Protein AF-A0A2T3ZPE5-F1 (afdb_monomer_lite)

Radius of gyration: 33.31 Å; chains: 1; bounding box: 57×28×86 Å

InterPro domains:
  IPR001222 Zinc finger, TFIIS-type [PF01096] (64-91)
  IPR001222 Zinc finger, TFIIS-type [PS51133] (61-91)
  IPR001222 Zinc finger, TFIIS-type [SM00440] (63-91)
  IPR034004 Pol I subunit A12, C-terminal zinc ribbon [cd10507] (57-91)

pLDDT: mean 76.63, std 14.51, range [46.03, 95.75]

Sequence (91 aa):
TIDISPDSMIRCDCCGSMNKNKFLAGIVNVSSTSNFPSVRQKRETTQQVQRLAPVDTWPAVKETCPKCGAKEVRYTTLQLRSADEGTTLFY

Secondary structure (DSSP, 8-state):
-------SEEE-TTT--EEE--TTS----PPPGGG--SGGGGGSSS-----SS------EE----TTT--S-EE-EEE--S-TTSPPEEE-

Foldseek 3Di:
DPDPDPDQWDADPVPRDIDGDPVPVDDDDDDDPVVDPDPCVCVPPPPPPPPPDDPCPFDKDQDADPPPRDRIDTWDWDQPDDPVDDIDIDD

Structure (mmCIF, N/CA/C/O backbone):
data_AF-A0A2T3ZPE5-F1
#
_entry.id   AF-A0A2T3ZPE5-F1
#
loop_
_atom_site.group_PDB
_atom_site.id
_atom_site.type_symbol
_atom_site.label_atom_id
_atom_site.label_alt_id
_atom_site.label_comp_id
_atom_site.label_asym_id
_atom_site.label_entity_id
_atom_site.label_seq_id
_atom_site.pdbx_PDB_ins_code
_atom_site.Cartn_x
_atom_site.Cartn_y
_atom_site.Cartn_z
_atom_site.occupancy
_atom_site.B_iso_or_equiv
_atom_site.auth_seq_id
_atom_site.auth_comp_id
_atom_site.auth_asym_id
_atom_site.auth_atom_id
_atom_site.pdbx_PDB_model_num
ATOM 1 N N . THR A 1 1 ? 20.124 -12.686 -53.772 1.00 46.03 1 THR A N 1
ATOM 2 C CA . THR A 1 1 ? 21.033 -12.722 -52.606 1.00 46.03 1 THR A CA 1
ATOM 3 C C . THR A 1 1 ? 22.051 -11.636 -52.826 1.00 46.03 1 THR A C 1
ATOM 5 O O . THR A 1 1 ? 22.576 -11.573 -53.923 1.00 46.03 1 THR A O 1
ATOM 8 N N . ILE A 1 2 ? 22.227 -10.714 -51.879 1.00 55.00 2 ILE A N 1
ATOM 9 C CA . ILE A 1 2 ? 23.209 -9.634 -52.045 1.00 55.00 2 ILE A CA 1
ATOM 10 C C . ILE A 1 2 ? 24.586 -10.279 -51.903 1.00 55.00 2 ILE A C 1
ATOM 12 O O . ILE A 1 2 ? 24.908 -10.784 -50.827 1.00 55.00 2 ILE A O 1
ATOM 16 N N . ASP A 1 3 ? 25.345 -10.322 -52.992 1.00 54.50 3 ASP A N 1
ATOM 17 C CA . ASP A 1 3 ? 26.696 -10.865 -52.995 1.00 54.50 3 ASP A CA 1
ATOM 18 C C . ASP A 1 3 ? 27.589 -9.981 -52.124 1.00 54.50 3 ASP A C 1
ATOM 20 O O . ASP A 1 3 ? 27.752 -8.783 -52.366 1.00 54.50 3 ASP A O 1
ATOM 24 N N . ILE A 1 4 ? 28.144 -10.566 -51.064 1.00 60.88 4 ILE A N 1
ATOM 25 C CA . ILE A 1 4 ? 29.119 -9.894 -50.206 1.00 60.88 4 ILE A CA 1
ATOM 26 C C . ILE A 1 4 ? 30.441 -9.897 -50.977 1.00 60.88 4 ILE A C 1
ATOM 28 O O . ILE A 1 4 ? 31.264 -10.796 -50.809 1.00 60.88 4 ILE A O 1
ATOM 32 N N . SER A 1 5 ? 30.627 -8.927 -51.874 1.00 63.12 5 SER A N 1
ATOM 33 C CA . SER A 1 5 ? 31.900 -8.738 -52.565 1.00 63.12 5 SER A CA 1
ATOM 34 C C . SER A 1 5 ? 32.829 -7.841 -51.730 1.00 63.12 5 SER A C 1
ATOM 36 O O . SER A 1 5 ? 32.395 -6.816 -51.192 1.00 63.12 5 SER A O 1
ATOM 38 N N . PRO A 1 6 ? 34.118 -8.201 -51.587 1.00 64.75 6 PRO A N 1
ATOM 39 C CA . PRO A 1 6 ? 35.118 -7.364 -50.926 1.00 64.75 6 PRO A CA 1
ATOM 40 C C . PRO A 1 6 ? 35.622 -6.215 -51.820 1.00 64.75 6 PRO A C 1
ATOM 42 O O . PRO A 1 6 ? 36.463 -5.428 -51.391 1.00 64.75 6 PRO A O 1
ATOM 45 N N . ASP A 1 7 ? 35.129 -6.114 -53.057 1.00 70.75 7 ASP A N 1
ATOM 46 C CA . ASP A 1 7 ? 35.596 -5.145 -54.044 1.00 70.75 7 ASP A CA 1
ATOM 47 C C . ASP A 1 7 ? 35.233 -3.712 -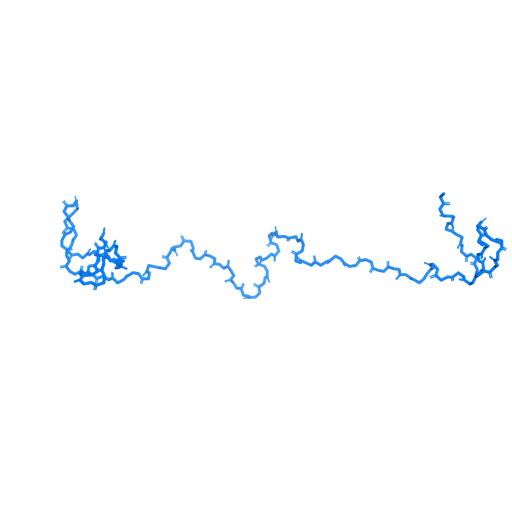53.649 1.00 70.75 7 ASP A C 1
ATOM 49 O O . ASP A 1 7 ? 34.109 -3.425 -53.238 1.00 70.75 7 ASP A O 1
ATOM 53 N N . SER A 1 8 ? 36.166 -2.776 -53.836 1.00 73.19 8 SER A N 1
ATOM 54 C CA . SER A 1 8 ? 35.984 -1.352 -53.508 1.00 73.19 8 SER A CA 1
ATOM 55 C C . SER A 1 8 ? 34.849 -0.672 -54.288 1.00 73.19 8 SER A C 1
ATOM 57 O O . SER A 1 8 ? 34.382 0.400 -53.893 1.00 73.19 8 SER A O 1
ATOM 59 N N . MET A 1 9 ? 34.408 -1.273 -55.396 1.00 78.50 9 MET A N 1
ATOM 60 C CA . MET A 1 9 ? 33.351 -0.772 -56.272 1.00 78.50 9 MET A CA 1
ATOM 61 C C . MET A 1 9 ? 32.337 -1.886 -56.553 1.00 78.50 9 MET A C 1
ATOM 63 O O . MET A 1 9 ? 32.704 -2.940 -57.059 1.00 78.50 9 MET A O 1
ATOM 67 N N . ILE A 1 10 ? 31.062 -1.633 -56.261 1.00 81.31 10 ILE A N 1
ATOM 68 C CA . ILE A 1 10 ? 29.941 -2.546 -56.508 1.00 81.31 10 ILE A CA 1
ATOM 69 C C . ILE A 1 10 ? 29.108 -2.018 -57.674 1.00 81.31 10 ILE A C 1
ATOM 71 O O . ILE A 1 10 ? 28.804 -0.823 -57.750 1.00 81.31 10 ILE A O 1
ATOM 75 N N . ARG A 1 11 ? 28.705 -2.922 -58.567 1.00 82.81 11 ARG A N 1
ATOM 76 C CA . ARG A 1 11 ? 27.751 -2.639 -59.640 1.00 82.81 11 ARG A CA 1
ATOM 77 C C . ARG A 1 11 ? 26.322 -2.776 -59.116 1.00 82.81 11 ARG A C 1
ATOM 79 O O . ARG A 1 11 ? 25.991 -3.765 -58.479 1.00 82.81 11 ARG A O 1
ATOM 86 N N . CYS A 1 12 ? 25.471 -1.792 -59.385 1.00 79.00 12 CYS A N 1
ATOM 87 C CA . CYS A 1 12 ? 24.048 -1.883 -59.071 1.00 79.00 12 CYS A CA 1
ATOM 88 C C . CYS A 1 12 ? 23.343 -2.813 -60.068 1.00 79.00 12 CYS A C 1
ATOM 90 O O . CYS A 1 12 ? 23.349 -2.523 -61.264 1.00 79.00 12 CYS A O 1
ATOM 92 N N . ASP A 1 13 ? 22.673 -3.861 -59.595 1.00 80.44 13 ASP A N 1
ATOM 93 C CA . ASP A 1 13 ? 21.937 -4.787 -60.472 1.00 80.44 13 ASP A CA 1
ATOM 94 C C . ASP A 1 13 ? 20.738 -4.131 -61.172 1.00 80.44 13 ASP A C 1
ATOM 96 O O . ASP A 1 13 ? 20.378 -4.510 -62.283 1.00 80.44 13 ASP A O 1
ATOM 100 N N . CYS A 1 14 ? 20.142 -3.104 -60.560 1.00 80.88 14 CYS A N 1
ATOM 101 C CA . CYS A 1 14 ? 18.961 -2.438 -61.109 1.00 80.88 14 CYS A CA 1
ATOM 102 C C . CYS A 1 14 ? 19.284 -1.424 -62.217 1.00 80.88 14 CYS A C 1
ATOM 104 O O . CYS A 1 14 ? 18.482 -1.243 -63.127 1.00 80.88 14 CYS A O 1
ATOM 106 N N . CYS A 1 15 ? 20.420 -0.720 -62.134 1.00 84.31 15 CYS A N 1
ATOM 107 C CA . CYS A 1 15 ? 20.749 0.373 -63.066 1.00 84.31 15 CYS A CA 1
ATOM 108 C C . CYS A 1 15 ? 22.157 0.298 -63.672 1.00 84.31 15 CYS A C 1
ATOM 110 O O . CYS A 1 15 ? 22.541 1.164 -64.453 1.00 84.31 15 CYS A O 1
ATOM 112 N N . GLY A 1 16 ? 22.957 -0.703 -63.307 1.00 81.00 16 GLY A N 1
ATOM 113 C CA . GLY A 1 16 ? 24.298 -0.938 -63.839 1.00 81.00 16 GLY A CA 1
ATOM 114 C C . GLY A 1 16 ? 25.379 0.047 -63.382 1.00 81.00 16 GLY A C 1
ATOM 115 O O . GLY A 1 16 ? 26.534 -0.140 -63.755 1.00 81.00 16 GLY A O 1
ATOM 116 N N . SER A 1 17 ? 25.039 1.070 -62.591 1.00 83.88 17 SER A N 1
ATOM 117 C CA . SER A 1 17 ? 25.998 2.072 -62.107 1.00 83.88 17 SER A CA 1
ATOM 118 C C . SER A 1 17 ? 27.009 1.494 -61.109 1.00 83.88 17 SER A C 1
ATOM 120 O O . SER A 1 17 ? 26.675 0.628 -60.297 1.00 83.88 17 SER A O 1
ATOM 122 N N . MET A 1 18 ? 28.247 1.997 -61.153 1.00 82.94 18 MET A N 1
ATOM 123 C CA . MET A 1 18 ? 29.325 1.600 -60.241 1.00 82.94 18 MET A CA 1
ATOM 124 C C . MET A 1 18 ? 29.360 2.526 -59.021 1.00 82.94 18 MET A C 1
ATOM 126 O O . MET A 1 18 ? 29.523 3.737 -59.163 1.00 82.94 18 MET A O 1
ATOM 130 N N . ASN A 1 19 ? 29.244 1.965 -57.820 1.00 79.25 19 ASN A N 1
ATOM 131 C CA . ASN A 1 19 ? 29.188 2.697 -56.555 1.00 79.25 19 ASN A CA 1
ATOM 132 C C . ASN A 1 19 ? 30.273 2.210 -55.591 1.00 79.25 19 ASN A C 1
ATOM 134 O O . ASN A 1 19 ? 30.630 1.037 -55.592 1.00 79.25 19 ASN A O 1
ATOM 138 N N . LYS A 1 20 ? 30.784 3.100 -54.733 1.00 78.94 20 LYS A N 1
ATOM 139 C CA . LYS A 1 20 ? 31.784 2.723 -53.721 1.00 78.94 20 LYS A CA 1
ATOM 140 C C . LYS A 1 20 ? 31.175 1.766 -52.697 1.00 78.94 20 LYS A C 1
ATOM 142 O O . LYS A 1 20 ? 30.122 2.061 -52.128 1.00 78.94 20 LYS A O 1
ATOM 147 N N . ASN A 1 21 ? 31.867 0.665 -52.428 1.00 72.69 21 ASN A N 1
ATOM 148 C CA . ASN A 1 21 ? 31.452 -0.321 -51.443 1.00 72.69 21 ASN A CA 1
ATOM 149 C C . ASN A 1 21 ? 31.628 0.232 -50.023 1.00 72.69 21 ASN A C 1
ATOM 151 O O . ASN A 1 21 ? 32.744 0.382 -49.531 1.00 72.69 21 ASN A O 1
ATOM 155 N N . LYS A 1 22 ? 30.512 0.562 -49.366 1.00 69.12 22 LYS A N 1
ATOM 156 C CA . LYS A 1 22 ? 30.477 0.962 -47.948 1.00 69.12 22 LYS A CA 1
ATOM 157 C C . LYS A 1 22 ? 30.005 -0.172 -47.031 1.00 69.12 22 LYS A C 1
ATOM 159 O O . LYS A 1 22 ? 29.835 0.052 -45.838 1.00 69.12 22 LYS A O 1
ATOM 164 N N . PHE A 1 23 ? 29.779 -1.370 -47.572 1.00 62.84 23 PHE A N 1
ATOM 165 C CA . PHE A 1 23 ? 29.164 -2.487 -46.854 1.00 62.84 23 PHE A CA 1
ATOM 166 C C . PHE A 1 23 ? 30.080 -3.069 -45.765 1.00 62.84 23 PHE A C 1
ATOM 168 O O . PHE A 1 23 ? 29.602 -3.580 -44.759 1.00 62.84 23 PHE A O 1
ATOM 175 N N . LEU A 1 24 ? 31.399 -2.919 -45.920 1.00 59.59 24 LEU A N 1
ATOM 176 C CA . LEU A 1 24 ? 32.404 -3.355 -44.941 1.00 59.59 24 LEU A CA 1
ATOM 177 C C . LEU A 1 24 ? 32.600 -2.379 -43.767 1.00 59.59 24 LEU A C 1
ATOM 179 O O . LEU A 1 24 ? 33.450 -2.621 -42.909 1.00 59.59 24 LEU A O 1
ATOM 183 N N . ALA A 1 25 ? 31.838 -1.281 -43.697 1.00 62.06 25 ALA A N 1
ATOM 184 C CA . ALA A 1 25 ? 31.797 -0.446 -42.502 1.00 62.06 25 ALA A CA 1
ATOM 185 C C . ALA A 1 25 ? 31.093 -1.242 -41.393 1.00 62.06 25 ALA A C 1
ATOM 187 O O . ALA A 1 25 ? 29.868 -1.255 -41.319 1.00 62.06 25 ALA A O 1
ATOM 188 N N . GLY A 1 26 ? 31.884 -1.973 -40.600 1.00 61.59 26 GLY A N 1
ATOM 189 C CA . GLY A 1 26 ? 31.442 -2.975 -39.631 1.00 61.59 26 GLY A CA 1
ATOM 190 C C . GLY A 1 26 ? 30.201 -2.563 -38.847 1.00 61.59 26 GLY A C 1
ATOM 191 O O . GLY A 1 26 ? 30.271 -1.752 -37.925 1.00 61.59 26 GLY A O 1
ATOM 192 N N . ILE A 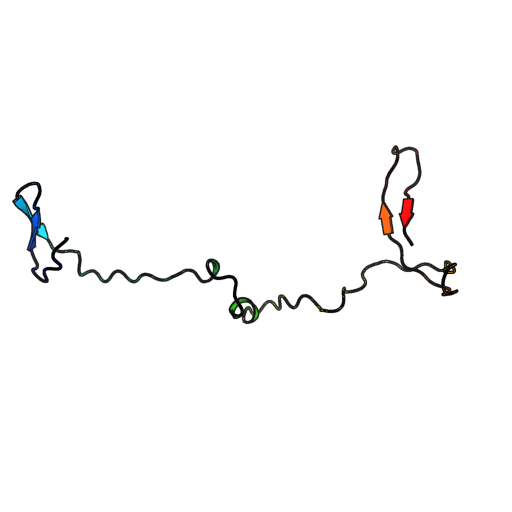1 27 ? 29.060 -3.144 -39.215 1.00 68.12 27 ILE A N 1
ATOM 193 C CA . ILE A 1 27 ? 27.802 -2.946 -38.504 1.00 68.12 27 ILE A CA 1
ATOM 194 C C . ILE A 1 27 ? 27.895 -3.748 -37.206 1.00 68.12 27 ILE A C 1
ATOM 196 O O . ILE A 1 27 ? 27.802 -4.975 -37.208 1.00 68.12 27 ILE A O 1
ATOM 200 N N . VAL A 1 28 ? 28.102 -3.056 -36.087 1.00 73.69 28 VAL A N 1
ATOM 201 C CA . VAL A 1 28 ? 28.055 -3.668 -34.758 1.00 73.69 28 VAL A CA 1
ATOM 202 C C . VAL A 1 28 ? 26.620 -3.589 -34.249 1.00 73.69 28 VAL A C 1
ATOM 204 O O . VAL A 1 28 ? 26.153 -2.532 -33.829 1.00 73.69 28 VAL A O 1
ATOM 207 N N . ASN A 1 29 ? 25.914 -4.717 -34.273 1.00 71.38 29 ASN A N 1
ATOM 208 C CA . ASN A 1 29 ? 24.590 -4.820 -33.667 1.00 71.38 29 ASN A CA 1
ATOM 209 C C . ASN A 1 29 ? 24.739 -5.038 -32.156 1.00 71.38 29 ASN A C 1
ATOM 211 O O . ASN A 1 29 ? 25.077 -6.136 -31.715 1.00 71.38 29 ASN A O 1
ATOM 215 N N . VAL A 1 30 ? 24.484 -3.998 -31.359 1.00 73.31 30 VAL A N 1
ATOM 216 C CA . VAL A 1 30 ? 24.433 -4.098 -29.893 1.00 73.31 30 VAL A CA 1
ATOM 217 C C . VAL A 1 30 ? 22.976 -4.206 -29.457 1.00 73.31 30 VAL A C 1
ATOM 219 O O . VAL A 1 30 ? 22.175 -3.306 -29.700 1.00 73.31 30 VAL A O 1
ATOM 222 N N . SER A 1 31 ? 22.617 -5.309 -28.805 1.00 73.38 31 SER A N 1
ATOM 223 C CA . SER A 1 31 ? 21.286 -5.481 -28.220 1.00 73.38 31 SER A CA 1
ATOM 224 C C . SER A 1 31 ? 21.139 -4.651 -26.941 1.00 73.38 31 SER A C 1
ATOM 226 O O . SER A 1 31 ? 22.021 -4.702 -26.081 1.00 73.38 31 SER A O 1
ATOM 228 N N . SER A 1 32 ? 20.019 -3.946 -26.767 1.00 68.50 32 SER A N 1
ATOM 229 C CA . SER A 1 32 ? 19.721 -3.236 -25.520 1.00 68.50 32 SER A CA 1
ATOM 230 C C . SER A 1 32 ? 19.403 -4.213 -24.381 1.00 68.50 32 SER A C 1
ATOM 232 O O . SER A 1 32 ? 18.653 -5.178 -24.538 1.00 68.50 32 SER A O 1
ATOM 234 N N . THR A 1 33 ? 19.948 -3.947 -23.193 1.00 65.44 33 THR A N 1
ATOM 235 C CA . THR A 1 33 ? 19.721 -4.765 -21.987 1.00 65.44 33 THR A CA 1
ATOM 236 C C . THR A 1 33 ? 18.261 -4.718 -21.503 1.00 65.44 33 THR A C 1
ATOM 238 O O . THR A 1 33 ? 17.821 -5.629 -20.809 1.00 65.44 33 THR A O 1
ATOM 241 N N . SER A 1 34 ? 17.483 -3.705 -21.910 1.00 63.97 34 SER A N 1
ATOM 242 C CA . SER A 1 34 ? 16.062 -3.532 -21.561 1.00 63.97 34 SER A CA 1
ATOM 243 C C . SER A 1 34 ? 15.120 -4.527 -22.244 1.00 63.97 34 SER A C 1
ATOM 245 O O . SER A 1 34 ? 14.003 -4.724 -21.777 1.00 63.97 34 SER A O 1
ATOM 247 N N . ASN A 1 35 ? 15.547 -5.159 -23.341 1.00 63.16 35 ASN A N 1
ATOM 248 C CA . ASN A 1 35 ? 14.715 -6.098 -24.100 1.00 63.16 35 ASN A CA 1
ATOM 249 C C . ASN A 1 35 ? 14.737 -7.529 -23.535 1.00 63.16 35 ASN A C 1
ATOM 251 O O . ASN A 1 35 ? 14.108 -8.420 -24.101 1.00 63.16 35 ASN A O 1
ATOM 255 N N . PHE A 1 36 ? 15.444 -7.759 -22.423 1.00 66.69 36 PHE A N 1
ATOM 256 C CA . PHE A 1 36 ? 15.599 -9.080 -21.813 1.00 66.69 36 PHE A CA 1
ATOM 257 C C . PHE A 1 36 ? 15.349 -9.024 -20.297 1.00 66.69 36 PHE A C 1
ATOM 259 O O . PHE A 1 36 ? 16.314 -9.085 -19.521 1.00 66.69 36 PHE A O 1
ATOM 266 N N . PRO A 1 37 ? 14.079 -8.931 -19.850 1.00 62.69 37 PRO A N 1
ATOM 267 C CA . PRO A 1 37 ? 13.733 -8.999 -18.432 1.00 62.69 37 PRO A CA 1
ATOM 268 C C . PRO A 1 37 ? 14.094 -10.394 -17.901 1.00 62.69 37 PRO A C 1
ATOM 270 O O . PRO A 1 37 ? 13.377 -11.373 -18.086 1.00 62.69 37 PRO A O 1
ATOM 273 N N . SER A 1 38 ? 15.280 -10.509 -17.313 1.00 70.19 38 SER A N 1
ATOM 274 C CA . SER A 1 38 ? 15.901 -11.771 -16.908 1.00 70.19 38 SER A CA 1
ATOM 275 C C . SER A 1 38 ? 16.646 -11.601 -15.585 1.00 70.19 38 SER A C 1
ATOM 277 O O . SER A 1 38 ? 16.729 -10.506 -15.030 1.00 70.19 38 SER A O 1
ATOM 279 N N . VAL A 1 39 ? 17.270 -12.680 -15.100 1.00 62.28 39 VAL A N 1
ATOM 280 C CA . VAL A 1 39 ? 18.067 -12.725 -13.856 1.00 62.28 39 VAL A CA 1
ATOM 281 C C . VAL A 1 39 ? 19.134 -11.615 -13.774 1.00 62.28 39 VAL A C 1
ATOM 283 O O . VAL A 1 39 ? 19.544 -11.246 -12.675 1.00 62.28 39 VAL A O 1
ATOM 286 N N . ARG A 1 40 ? 19.557 -11.027 -14.905 1.00 59.50 40 ARG A N 1
ATOM 287 C CA . ARG A 1 40 ? 20.487 -9.883 -14.941 1.00 59.50 40 ARG A CA 1
ATOM 288 C C . ARG A 1 40 ? 19.946 -8.618 -14.265 1.00 59.50 40 ARG A C 1
ATOM 290 O O . ARG A 1 40 ? 20.757 -7.85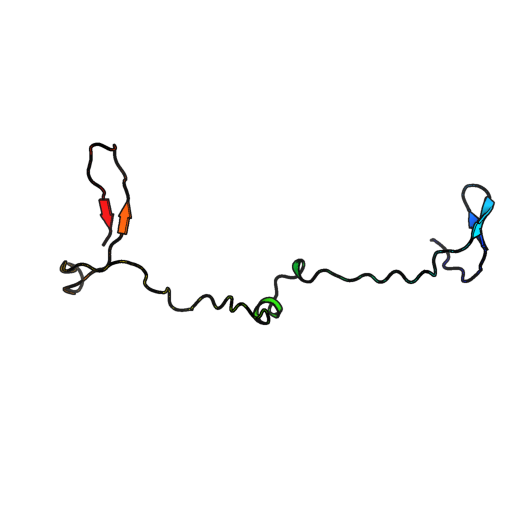0 -13.765 1.00 59.50 40 ARG A O 1
ATOM 297 N N . GLN A 1 41 ? 18.629 -8.447 -14.155 1.00 59.06 41 GLN A N 1
ATOM 298 C CA . GLN A 1 41 ? 18.002 -7.341 -13.417 1.00 59.06 41 GLN A CA 1
ATOM 299 C C . GLN A 1 41 ? 18.345 -7.373 -11.914 1.00 59.06 41 GLN A C 1
ATOM 301 O O . GLN A 1 41 ? 18.349 -6.343 -11.252 1.00 59.06 41 GLN A O 1
ATOM 306 N N . LYS A 1 42 ? 18.749 -8.536 -11.376 1.00 58.09 42 LYS A N 1
ATOM 307 C CA . LYS A 1 42 ? 19.262 -8.661 -9.998 1.00 58.09 42 LYS A CA 1
ATOM 308 C C . LYS A 1 42 ? 20.670 -8.078 -9.800 1.00 58.09 42 LYS A C 1
ATOM 310 O O . LYS A 1 42 ? 21.130 -8.028 -8.665 1.00 58.09 42 LYS A O 1
ATOM 315 N N . ARG A 1 43 ? 21.378 -7.705 -10.875 1.00 58.91 43 ARG A N 1
ATOM 316 C CA . ARG A 1 43 ? 22.725 -7.105 -10.823 1.00 58.91 43 ARG A CA 1
ATOM 317 C C . ARG A 1 43 ? 22.707 -5.576 -10.862 1.00 58.91 43 ARG A C 1
ATOM 319 O O . ARG A 1 43 ? 23.774 -4.976 -10.782 1.00 58.91 43 ARG A O 1
ATOM 326 N N . GLU A 1 44 ? 21.538 -4.951 -11.000 1.00 62.19 44 GLU A N 1
ATOM 327 C CA . GLU A 1 44 ? 21.434 -3.503 -10.844 1.00 62.19 44 GLU A CA 1
ATOM 328 C C . GLU A 1 44 ? 21.688 -3.114 -9.381 1.00 62.19 44 GLU A C 1
ATOM 330 O O . GLU A 1 44 ? 21.182 -3.748 -8.455 1.00 62.19 44 GLU A O 1
ATOM 335 N N . THR A 1 45 ? 22.504 -2.077 -9.172 1.00 58.88 45 THR A N 1
ATOM 336 C CA . THR A 1 45 ? 22.911 -1.587 -7.843 1.00 58.88 45 THR A CA 1
ATOM 337 C C . THR A 1 45 ? 21.712 -1.164 -6.989 1.00 58.88 45 THR A C 1
ATOM 339 O O . THR A 1 45 ? 21.746 -1.257 -5.762 1.00 58.88 45 THR A O 1
ATOM 342 N N . THR A 1 46 ? 20.618 -0.745 -7.626 1.00 60.41 46 THR A N 1
ATOM 343 C CA . THR A 1 46 ? 19.317 -0.614 -6.977 1.00 60.41 46 THR A CA 1
ATOM 344 C C . THR A 1 46 ? 18.739 -1.999 -6.752 1.00 60.41 46 THR A C 1
ATOM 346 O O . THR A 1 46 ? 18.153 -2.601 -7.648 1.00 60.41 46 THR A O 1
ATOM 349 N N . GLN A 1 47 ? 18.896 -2.493 -5.528 1.00 57.75 47 GLN A N 1
ATOM 350 C CA . GLN A 1 47 ? 18.199 -3.663 -5.022 1.00 57.75 47 GLN A CA 1
ATOM 351 C C . GLN A 1 47 ? 16.684 -3.517 -5.252 1.00 57.75 47 GLN A C 1
ATOM 353 O O . GLN A 1 47 ? 15.955 -3.056 -4.378 1.00 57.75 47 GLN A O 1
ATOM 358 N N . GLN A 1 48 ? 16.175 -4.006 -6.386 1.00 56.72 48 GLN A N 1
ATOM 359 C CA . GLN A 1 48 ? 14.787 -4.457 -6.517 1.00 56.72 48 GLN A CA 1
ATOM 360 C C . GLN A 1 48 ? 14.629 -5.774 -5.748 1.00 56.72 48 GLN A C 1
ATOM 362 O O . GLN A 1 48 ? 14.146 -6.784 -6.253 1.00 56.72 48 GLN A O 1
ATOM 367 N N . VAL A 1 49 ? 15.093 -5.790 -4.500 1.00 57.94 49 VAL A N 1
ATOM 368 C CA . VAL A 1 49 ? 14.708 -6.817 -3.555 1.00 57.94 49 VAL A CA 1
ATOM 369 C C . VAL A 1 49 ? 13.300 -6.415 -3.166 1.00 57.94 49 VAL A C 1
ATOM 371 O O . VAL A 1 49 ? 13.089 -5.595 -2.274 1.00 57.94 49 VAL A O 1
ATOM 374 N N . GLN A 1 50 ? 12.325 -6.956 -3.894 1.00 58.81 50 GLN A N 1
ATOM 375 C CA . GLN A 1 50 ? 10.994 -7.143 -3.343 1.00 58.81 50 GLN A CA 1
ATOM 376 C C . GLN A 1 50 ? 11.228 -7.872 -2.021 1.00 58.81 50 GLN A C 1
ATOM 378 O O . GLN A 1 50 ? 11.592 -9.050 -2.013 1.00 58.81 50 GLN A O 1
ATOM 383 N N . ARG A 1 51 ? 11.192 -7.133 -0.906 1.00 55.84 51 ARG A N 1
ATOM 384 C CA . ARG A 1 51 ? 11.336 -7.736 0.413 1.00 55.84 51 ARG A CA 1
ATOM 385 C C . ARG A 1 51 ? 10.247 -8.800 0.489 1.00 55.84 51 ARG A C 1
ATOM 387 O O . ARG A 1 51 ? 9.075 -8.503 0.294 1.00 55.84 51 ARG A O 1
ATOM 394 N N . LEU A 1 52 ? 10.673 -10.046 0.687 1.00 57.66 52 LEU A N 1
ATOM 395 C CA . LEU A 1 52 ? 9.798 -11.222 0.746 1.00 57.66 52 LEU A CA 1
ATOM 396 C C . LEU A 1 52 ? 8.794 -11.127 1.902 1.00 57.66 52 LEU A C 1
ATOM 398 O O . LEU A 1 52 ? 7.753 -11.772 1.868 1.00 57.66 52 LEU A O 1
ATOM 402 N N . ALA A 1 53 ? 9.093 -10.293 2.898 1.00 58.19 53 ALA A N 1
ATOM 403 C CA . ALA A 1 53 ? 8.104 -9.804 3.833 1.00 58.19 53 ALA A CA 1
ATOM 404 C C . ALA A 1 53 ? 7.533 -8.489 3.281 1.00 58.19 53 ALA A C 1
ATOM 406 O O . ALA A 1 53 ? 8.317 -7.548 3.084 1.00 58.19 53 ALA A O 1
ATOM 407 N N . PRO A 1 54 ? 6.206 -8.389 3.063 1.00 61.12 54 PRO A N 1
ATOM 408 C CA . PRO A 1 54 ? 5.552 -7.093 3.002 1.00 61.12 54 PRO A CA 1
ATOM 409 C C . PRO A 1 54 ? 6.073 -6.298 4.193 1.00 61.12 54 PRO A C 1
ATOM 411 O O . PRO A 1 54 ? 5.982 -6.750 5.334 1.00 61.12 54 PRO A O 1
ATOM 414 N N . VAL A 1 55 ? 6.721 -5.161 3.939 1.00 60.47 55 VAL A N 1
ATOM 415 C CA . VAL A 1 55 ? 6.933 -4.219 5.031 1.00 60.47 55 VAL A CA 1
ATOM 416 C C . VAL A 1 55 ? 5.527 -3.864 5.467 1.00 60.47 55 VAL A C 1
ATOM 418 O O . VAL A 1 55 ? 4.754 -3.319 4.683 1.00 60.47 55 VAL A O 1
ATOM 421 N N . ASP A 1 56 ? 5.170 -4.286 6.669 1.00 67.19 56 ASP A N 1
ATOM 422 C CA . ASP A 1 56 ? 3.845 -4.077 7.210 1.00 67.19 56 ASP A CA 1
ATOM 423 C C . ASP A 1 56 ? 3.672 -2.585 7.510 1.00 67.19 56 ASP A C 1
ATOM 425 O O . ASP A 1 56 ? 3.962 -2.111 8.604 1.00 67.19 56 ASP A O 1
ATOM 429 N N . THR A 1 57 ? 3.253 -1.821 6.503 1.00 80.19 57 THR A N 1
ATOM 430 C CA . THR A 1 57 ? 3.122 -0.357 6.568 1.00 80.19 57 THR A CA 1
ATOM 431 C C . THR A 1 57 ? 1.807 0.106 7.189 1.00 80.19 57 THR A C 1
ATOM 433 O O . THR A 1 57 ? 1.526 1.301 7.210 1.00 80.19 57 THR A O 1
ATOM 436 N N . TRP A 1 58 ? 0.965 -0.825 7.633 1.00 87.94 58 TRP A N 1
ATOM 437 C CA . TRP A 1 58 ? -0.391 -0.523 8.070 1.00 87.94 58 TRP A CA 1
ATOM 438 C C . TRP A 1 58 ? -0.395 -0.085 9.538 1.00 87.94 58 TRP A C 1
ATOM 440 O O . TRP A 1 58 ? 0.247 -0.745 10.362 1.00 87.94 58 TRP A O 1
ATOM 450 N N . PRO A 1 59 ? -1.108 1.003 9.884 1.00 91.00 59 PRO A N 1
ATOM 451 C CA . PRO A 1 59 ? -1.217 1.457 11.262 1.00 91.00 59 PRO A CA 1
ATOM 452 C C . PRO A 1 59 ? -1.931 0.411 12.123 1.00 91.00 59 PRO A C 1
ATOM 454 O O . PRO A 1 59 ? -2.792 -0.330 11.645 1.00 91.00 59 PRO A O 1
ATOM 457 N N . ALA A 1 60 ? -1.570 0.370 13.404 1.00 92.69 60 ALA A N 1
ATOM 458 C CA . ALA A 1 60 ? -2.153 -0.527 14.391 1.00 92.69 60 ALA A CA 1
ATOM 459 C C . ALA A 1 60 ? -3.034 0.239 15.392 1.00 92.69 60 ALA A C 1
ATOM 461 O O . ALA A 1 60 ? -2.823 1.429 15.645 1.00 92.69 60 ALA A O 1
ATOM 462 N N . VAL A 1 61 ? -4.051 -0.432 15.932 1.00 93.50 61 VAL A N 1
ATOM 463 C CA . VAL A 1 61 ? -5.020 0.127 16.8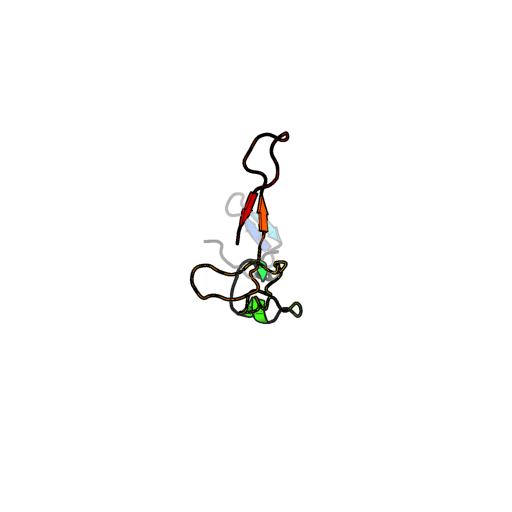82 1.00 93.50 61 VAL A CA 1
ATOM 464 C C . VAL A 1 61 ? -5.443 -0.919 17.908 1.00 93.50 61 VAL A C 1
ATOM 466 O O . VAL A 1 61 ? -5.497 -2.116 17.619 1.00 93.50 61 VAL A O 1
ATOM 469 N N . LYS A 1 62 ? -5.749 -0.454 19.124 1.00 94.88 62 LYS A N 1
ATOM 470 C CA . LYS A 1 62 ? -6.157 -1.280 20.268 1.00 94.88 62 LYS A CA 1
ATOM 471 C C . LYS A 1 62 ? -7.615 -1.733 20.157 1.00 94.88 62 LYS A C 1
ATOM 473 O O . LYS A 1 62 ? -8.453 -1.312 20.945 1.00 94.88 62 LYS A O 1
ATOM 478 N N . GLU A 1 63 ? -7.893 -2.590 19.185 1.00 93.06 63 GLU A N 1
ATOM 479 C CA . GLU A 1 63 ? -9.171 -3.287 19.044 1.00 93.06 63 GLU A CA 1
ATOM 480 C C . GLU A 1 63 ? -8.962 -4.794 19.207 1.00 93.06 63 GLU A C 1
ATOM 482 O O . GLU A 1 63 ? -7.975 -5.356 18.728 1.00 93.06 63 GLU A O 1
ATOM 487 N N . THR A 1 64 ? -9.877 -5.459 19.917 1.00 95.06 64 THR A N 1
ATOM 488 C CA . THR A 1 64 ? -9.730 -6.894 20.201 1.00 95.06 64 THR A CA 1
ATOM 489 C C . THR A 1 64 ? -10.253 -7.728 19.035 1.00 95.06 64 THR A C 1
ATOM 491 O O . THR A 1 64 ? -11.438 -7.674 18.712 1.00 95.06 64 THR A O 1
ATOM 494 N N . CYS A 1 65 ? -9.393 -8.544 18.421 1.00 95.56 65 CYS A N 1
ATOM 495 C CA . CYS A 1 65 ? -9.779 -9.423 17.321 1.00 95.56 65 CYS A CA 1
ATOM 496 C C . CYS A 1 65 ? -10.805 -10.470 17.796 1.00 95.56 65 CYS A C 1
ATOM 498 O O . CYS A 1 65 ? -10.467 -11.304 18.641 1.00 95.56 65 CYS A O 1
ATOM 500 N N . PRO A 1 66 ? -12.013 -10.533 17.207 1.00 94.19 66 PRO A N 1
ATOM 501 C CA . PRO A 1 66 ? -13.040 -11.487 17.628 1.00 94.19 66 PRO A CA 1
ATOM 502 C C . PRO A 1 66 ? -12.702 -12.944 17.272 1.00 94.19 66 PRO A C 1
ATOM 504 O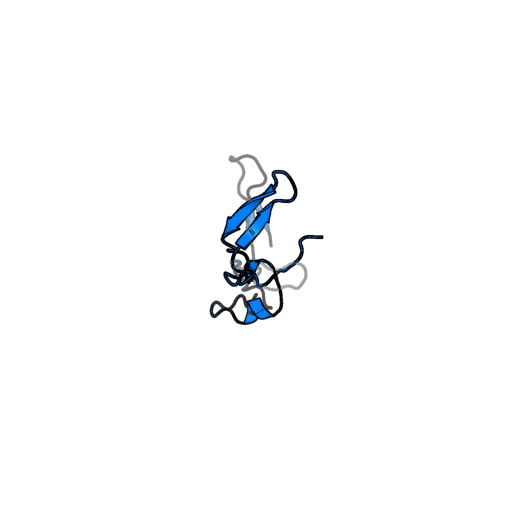 O . PRO A 1 66 ? -13.340 -13.857 17.784 1.00 94.19 66 PRO A O 1
ATOM 507 N N . LYS A 1 67 ? -11.713 -13.184 16.396 1.00 95.00 67 LYS A N 1
ATOM 508 C CA . LYS A 1 67 ? -11.316 -14.537 15.968 1.00 95.00 67 LYS A CA 1
ATOM 509 C C . LYS A 1 67 ? -10.273 -15.178 16.882 1.00 95.00 67 LYS A C 1
ATOM 511 O O . LYS A 1 67 ? -10.368 -16.366 17.160 1.00 95.00 67 LYS A O 1
ATOM 516 N N . CYS A 1 68 ? -9.261 -14.419 17.304 1.00 95.00 68 CYS A N 1
ATOM 517 C CA . CYS A 1 68 ? -8.124 -14.951 18.067 1.00 95.00 68 CYS A CA 1
ATOM 518 C C . CYS A 1 68 ? -7.866 -14.238 19.404 1.00 95.00 68 CYS A C 1
ATOM 520 O O . CYS A 1 68 ? -6.997 -14.671 20.154 1.00 95.00 68 CYS A O 1
ATOM 522 N N . GLY A 1 69 ? -8.585 -13.153 19.713 1.00 94.12 69 GLY A N 1
ATOM 523 C CA . GLY A 1 69 ? -8.443 -12.410 20.968 1.00 94.12 69 GLY A CA 1
ATOM 524 C C . GLY A 1 69 ? -7.214 -11.497 21.056 1.00 94.12 69 GLY A C 1
ATOM 525 O O . GLY A 1 69 ? -6.920 -10.983 22.135 1.00 94.12 69 GLY A O 1
ATOM 526 N N . ALA A 1 70 ? -6.483 -11.278 19.957 1.00 94.62 70 ALA A N 1
ATOM 527 C CA . ALA A 1 70 ? -5.388 -10.307 19.925 1.00 94.62 70 ALA A CA 1
ATOM 528 C C . ALA A 1 70 ? -5.904 -8.904 20.289 1.00 94.62 70 ALA A C 1
ATOM 530 O O . ALA A 1 70 ? -6.924 -8.484 19.758 1.00 94.62 70 ALA A O 1
ATOM 531 N N . LYS A 1 71 ? -5.207 -8.186 21.180 1.00 95.75 71 LYS A N 1
ATOM 532 C CA . LYS A 1 71 ? -5.623 -6.861 21.698 1.00 95.75 71 LYS A CA 1
ATOM 533 C C . LYS A 1 71 ? -5.335 -5.695 20.749 1.00 95.75 71 LYS A C 1
ATOM 535 O O . LYS A 1 71 ? -5.681 -4.557 21.056 1.00 95.75 71 LYS A O 1
ATOM 540 N N . GLU A 1 72 ? -4.623 -5.975 19.667 1.00 93.75 72 GLU A N 1
ATOM 541 C CA . GLU A 1 72 ? -4.201 -4.998 18.680 1.00 93.75 72 GLU A CA 1
ATOM 542 C C . GLU A 1 72 ? -4.372 -5.604 17.290 1.00 93.75 72 GLU A C 1
ATOM 544 O O . GLU A 1 72 ? -4.031 -6.768 17.055 1.00 93.75 72 GLU A O 1
ATOM 549 N N . VAL A 1 73 ? -4.919 -4.803 16.383 1.00 93.88 73 VAL A N 1
ATOM 550 C CA . VAL A 1 73 ? -5.167 -5.151 14.983 1.00 93.88 73 VAL A CA 1
ATOM 551 C C . VAL A 1 73 ? -4.665 -4.023 14.097 1.00 93.88 73 VAL A C 1
ATOM 553 O O . VAL A 1 73 ? -4.519 -2.879 14.532 1.00 93.88 73 VAL A O 1
ATOM 556 N N . ARG A 1 74 ? -4.381 -4.345 12.840 1.00 93.50 74 ARG A N 1
ATOM 557 C CA . ARG A 1 74 ? -4.019 -3.347 11.834 1.00 93.50 74 ARG A CA 1
ATOM 558 C C . ARG A 1 74 ? -5.266 -2.873 11.123 1.00 93.50 74 ARG A C 1
ATOM 560 O O . ARG A 1 74 ? -6.233 -3.618 11.065 1.00 93.50 74 ARG A O 1
ATOM 567 N N . TYR A 1 75 ? -5.235 -1.663 10.576 1.00 93.50 75 TYR A N 1
ATOM 568 C CA . TYR A 1 75 ? -6.367 -1.173 9.807 1.00 93.50 75 TYR A CA 1
ATOM 569 C C . TYR A 1 75 ? -5.982 -0.334 8.589 1.00 93.50 75 TYR A C 1
ATOM 571 O O . TYR A 1 75 ? -4.908 0.261 8.539 1.00 93.50 75 TYR A O 1
ATOM 579 N N . THR A 1 76 ? -6.885 -0.267 7.611 1.00 93.94 76 THR A N 1
ATOM 580 C CA . THR A 1 76 ? -6.904 0.803 6.598 1.00 93.94 76 THR A CA 1
ATOM 581 C C . THR A 1 76 ? -8.267 1.459 6.557 1.00 93.94 76 THR A C 1
ATOM 583 O O . THR A 1 76 ? -9.255 0.921 7.059 1.00 93.94 76 THR A O 1
ATOM 586 N N . THR A 1 77 ? -8.320 2.625 5.934 1.00 92.56 77 THR A N 1
ATOM 587 C CA . THR A 1 77 ? -9.532 3.403 5.750 1.00 92.56 77 THR A CA 1
ATOM 588 C C . THR A 1 77 ? -9.817 3.573 4.260 1.00 92.56 77 THR A C 1
ATOM 590 O O . THR A 1 77 ? -8.931 3.915 3.479 1.00 92.56 77 THR A O 1
ATOM 593 N N . LEU A 1 78 ? -11.059 3.325 3.845 1.00 93.12 78 LEU A N 1
ATOM 594 C CA . LEU A 1 78 ? -11.538 3.627 2.493 1.00 93.12 78 LEU A CA 1
ATOM 595 C C . LEU A 1 78 ? -12.900 4.315 2.573 1.00 93.12 78 LEU A C 1
ATOM 597 O O . LEU A 1 78 ? -13.763 3.910 3.354 1.00 93.12 78 LEU A O 1
ATOM 601 N N . GLN A 1 79 ? -13.099 5.356 1.763 1.00 92.88 79 GLN A N 1
ATOM 602 C CA . GLN A 1 79 ? -14.396 6.017 1.641 1.00 92.88 79 GLN A CA 1
ATOM 603 C C . GLN A 1 79 ? -15.231 5.267 0.604 1.00 92.88 79 GLN A C 1
ATOM 605 O O . GLN A 1 79 ? -14.916 5.295 -0.584 1.00 92.88 79 GLN A O 1
ATOM 610 N N . LEU A 1 80 ? -16.263 4.557 1.058 1.00 91.75 80 LEU A N 1
ATOM 611 C CA . LEU A 1 80 ? -17.113 3.728 0.193 1.00 91.75 80 LEU A CA 1
ATOM 612 C C . LEU A 1 80 ? -18.488 4.342 -0.080 1.00 91.75 80 LEU A C 1
ATOM 614 O O . LEU A 1 80 ? -19.238 3.814 -0.899 1.00 91.75 80 LEU A O 1
ATOM 618 N N . ARG A 1 81 ? -18.840 5.422 0.621 1.00 91.88 81 ARG A N 1
ATOM 619 C CA . ARG A 1 81 ? -20.157 6.061 0.553 1.00 91.88 81 ARG A CA 1
ATOM 620 C C . ARG A 1 81 ? -20.023 7.545 0.240 1.00 91.88 81 ARG A C 1
ATOM 622 O O . ARG A 1 81 ? -18.918 8.044 0.018 1.00 91.88 81 ARG A O 1
ATOM 629 N N . SER A 1 82 ? -21.161 8.226 0.156 1.00 93.31 82 SER A N 1
ATOM 630 C CA . SER A 1 82 ? -21.219 9.671 -0.064 1.00 93.31 82 SER A CA 1
ATOM 631 C C . SER A 1 82 ? -20.329 10.418 0.931 1.00 93.31 82 SER A C 1
ATOM 633 O O . SER A 1 82 ? -20.114 9.959 2.047 1.00 93.31 82 SER A O 1
ATOM 635 N N . ALA A 1 83 ? -19.837 11.594 0.541 1.00 86.44 83 ALA A N 1
ATOM 636 C CA . ALA A 1 83 ? -18.890 12.368 1.347 1.00 86.44 83 ALA A CA 1
ATOM 637 C C . ALA A 1 83 ? -19.424 12.803 2.729 1.00 86.44 83 ALA A C 1
ATOM 639 O O . ALA A 1 83 ? -18.626 13.158 3.589 1.00 86.44 83 ALA A O 1
ATOM 640 N N . ASP A 1 84 ? -20.747 12.776 2.921 1.00 91.00 84 ASP A N 1
ATOM 641 C CA . ASP A 1 84 ? -21.417 13.076 4.196 1.00 91.00 84 ASP A CA 1
ATOM 642 C C . ASP A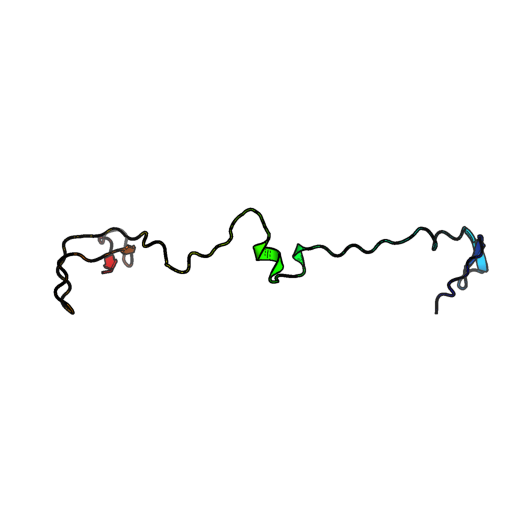 1 84 ? -21.345 11.911 5.202 1.00 91.00 84 ASP A C 1
ATOM 644 O O . ASP A 1 84 ? -21.559 12.082 6.399 1.00 91.00 84 ASP A O 1
ATOM 648 N N . GLU A 1 85 ? -21.004 10.710 4.734 1.00 87.44 85 GLU A N 1
ATOM 649 C CA . GLU A 1 85 ? -20.793 9.554 5.596 1.00 87.44 85 GLU A CA 1
ATOM 650 C C . GLU A 1 85 ? -19.309 9.406 5.957 1.00 87.44 85 GLU A C 1
ATOM 652 O O . GLU A 1 85 ? -18.410 9.685 5.160 1.00 87.44 85 GLU A O 1
ATOM 657 N N . GLY A 1 86 ? -19.038 8.952 7.183 1.00 87.38 86 GLY A N 1
ATOM 658 C CA . GLY A 1 86 ? -17.675 8.712 7.657 1.00 87.38 86 GLY A CA 1
ATOM 659 C C . GLY A 1 86 ? -16.959 7.585 6.900 1.00 87.38 86 GLY A C 1
ATOM 660 O O . GLY A 1 86 ? -17.580 6.688 6.331 1.00 87.38 86 GLY A O 1
ATOM 661 N N . THR A 1 87 ? -15.626 7.605 6.934 1.00 92.75 87 THR A N 1
ATOM 662 C CA . THR A 1 87 ? -14.784 6.606 6.264 1.00 92.75 87 THR A CA 1
ATOM 663 C C . THR A 1 87 ? -14.963 5.204 6.857 1.00 92.75 87 THR A C 1
ATOM 665 O O . THR A 1 87 ? -15.101 5.038 8.068 1.00 92.75 87 THR A O 1
ATOM 668 N N . THR A 1 88 ? -14.899 4.166 6.019 1.00 93.62 88 THR A N 1
ATOM 669 C CA . THR A 1 88 ? -14.975 2.765 6.463 1.00 93.62 88 THR A CA 1
ATOM 670 C C . THR A 1 88 ? -13.604 2.256 6.911 1.00 93.62 88 THR A C 1
ATOM 672 O O . THR A 1 88 ? -12.631 2.376 6.167 1.00 93.62 88 THR A O 1
ATOM 675 N N . LEU A 1 89 ? -13.540 1.667 8.107 1.00 92.94 89 LEU A N 1
ATOM 676 C CA . LEU A 1 89 ? -12.356 1.015 8.678 1.00 92.94 89 LEU A CA 1
ATOM 677 C C . LEU A 1 89 ? -12.349 -0.485 8.344 1.00 92.94 89 LEU A C 1
ATOM 679 O O . LEU A 1 89 ? -13.346 -1.174 8.557 1.00 92.94 89 LEU A O 1
ATOM 683 N N . PHE A 1 90 ? -11.220 -0.989 7.854 1.00 92.62 90 PHE A N 1
ATOM 684 C CA . PHE A 1 90 ? -10.978 -2.408 7.586 1.00 92.62 90 PHE A CA 1
ATOM 685 C C . PHE A 1 90 ? -9.942 -2.926 8.565 1.00 92.62 90 PHE A C 1
ATOM 687 O O . PHE A 1 90 ? -8.851 -2.365 8.584 1.00 92.62 90 PHE A O 1
ATOM 694 N N . TYR A 1 91 ? -10.279 -3.976 9.314 1.00 91.38 91 TYR A N 1
ATOM 695 C CA . TYR A 1 91 ? -9.434 -4.616 10.327 1.00 91.38 91 TYR A CA 1
ATOM 696 C C . TYR A 1 91 ? -9.015 -6.031 9.917 1.00 91.38 91 TYR A C 1
ATOM 698 O O . TYR A 1 91 ? -9.837 -6.711 9.256 1.00 91.38 91 TYR A O 1
#

Organism: Trichoderma asperellum (strain ATCC 204424 / CBS 433.97 / NBRC 101777) (NCBI:txid1042311)